Protein AF-A0A2V4D994-F1 (afdb_monomer)

Solvent-accessible surface area (backbone atoms only — not comparable to full-atom values): 7240 Å² total; per-residue (Å²): 140,81,79,88,83,81,89,81,54,72,71,53,56,54,47,52,54,50,47,54,52,49,54,68,66,62,60,75,62,66,67,57,54,55,51,56,51,48,53,54,51,48,52,50,54,57,51,47,51,56,51,51,53,55,49,46,51,53,51,30,62,77,26,66,90,42,63,58,94,87,37,52,42,43,58,54,42,52,68,50,48,53,56,50,56,50,51,54,52,51,52,51,52,55,51,56,48,52,52,52,61,60,57,68,76,67,82,76,85,86,82,76,76,78,83,76,77,88,126

Nearest PDB structures (foldseek):
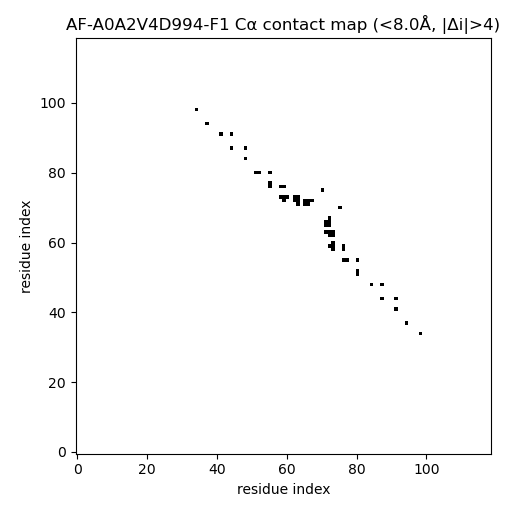  7ung-assembly1_B0  TM=5.490E-01  e=7.962E+00  Homo sapiens

pLDDT: mean 74.64, std 15.25, range [39.34, 94.5]

Structure (mmCIF, N/CA/C/O backbone):
data_AF-A0A2V4D994-F1
#
_entry.id   AF-A0A2V4D994-F1
#
loop_
_atom_site.group_PDB
_atom_site.id
_atom_site.type_symbol
_atom_site.label_atom_id
_atom_site.label_alt_id
_atom_site.label_comp_id
_atom_site.label_asym_id
_atom_site.label_entity_id
_atom_site.label_seq_id
_atom_site.pdbx_PDB_ins_code
_atom_site.Cartn_x
_atom_site.Cartn_y
_atom_site.Cartn_z
_atom_site.occupancy
_atom_site.B_iso_or_equiv
_atom_site.auth_seq_id
_atom_site.auth_comp_id
_atom_site.auth_asym_id
_atom_site.auth_atom_id
_atom_site.pdbx_PDB_model_num
ATOM 1 N N . MET A 1 1 ? 39.863 5.146 -73.174 1.00 39.34 1 MET A N 1
ATOM 2 C CA . MET A 1 1 ? 39.889 6.227 -72.157 1.00 39.34 1 MET A CA 1
ATOM 3 C C . MET A 1 1 ? 38.621 6.106 -71.332 1.00 39.34 1 MET A C 1
ATOM 5 O O . MET A 1 1 ? 37.589 5.890 -71.935 1.00 39.34 1 MET A O 1
ATOM 9 N N . SER A 1 2 ? 38.553 6.243 -70.019 1.00 45.19 2 SER A N 1
ATOM 10 C CA . SER A 1 2 ? 39.511 6.242 -68.919 1.00 45.19 2 SER A CA 1
ATOM 11 C C . SER A 1 2 ? 38.624 6.276 -67.665 1.00 45.19 2 SER A C 1
ATOM 13 O O . SER A 1 2 ? 37.721 7.102 -67.597 1.00 45.19 2 SER A O 1
ATOM 15 N N . ARG A 1 3 ? 38.913 5.385 -66.710 1.00 41.53 3 ARG A N 1
ATOM 16 C CA . ARG A 1 3 ? 38.513 5.380 -65.290 1.00 41.53 3 ARG A CA 1
ATOM 17 C C . ARG A 1 3 ? 37.029 5.250 -64.905 1.00 41.53 3 ARG A C 1
ATOM 19 O O . ARG A 1 3 ? 36.309 6.224 -64.729 1.00 41.53 3 ARG A O 1
ATOM 26 N N . ALA A 1 4 ? 36.679 4.012 -64.543 1.00 49.66 4 ALA A N 1
ATOM 27 C CA . ALA A 1 4 ? 35.768 3.719 -63.442 1.00 49.66 4 ALA A CA 1
ATOM 28 C C . ALA A 1 4 ? 36.297 4.366 -62.145 1.00 49.66 4 ALA A C 1
ATOM 30 O O . ALA A 1 4 ? 37.391 4.043 -61.679 1.00 49.66 4 ALA A O 1
ATOM 31 N N . GLY A 1 5 ? 35.540 5.312 -61.591 1.00 45.28 5 GLY A N 1
ATOM 32 C CA . GLY A 1 5 ? 35.789 5.902 -60.279 1.00 45.28 5 GLY A CA 1
ATOM 33 C C . GLY A 1 5 ? 35.023 5.121 -59.221 1.00 45.28 5 GLY A C 1
ATOM 34 O O . GLY A 1 5 ? 33.846 5.374 -59.008 1.00 45.28 5 GLY A O 1
ATOM 35 N N . HIS A 1 6 ? 35.692 4.149 -58.610 1.00 51.44 6 HIS A N 1
ATOM 36 C CA . HIS A 1 6 ? 35.217 3.331 -57.496 1.00 51.44 6 HIS A CA 1
ATOM 37 C C . HIS A 1 6 ? 35.243 4.152 -56.191 1.00 51.44 6 HIS A C 1
ATOM 39 O O . HIS A 1 6 ? 36.340 4.489 -55.739 1.00 51.44 6 HIS A O 1
ATOM 45 N N . PRO A 1 7 ? 34.107 4.484 -55.548 1.00 59.50 7 PRO A N 1
ATOM 46 C CA . PRO A 1 7 ? 34.106 5.220 -54.292 1.00 59.50 7 PRO A CA 1
ATOM 47 C C . PRO A 1 7 ? 33.765 4.278 -53.134 1.00 59.50 7 PRO A C 1
ATOM 49 O O . PRO A 1 7 ? 32.734 4.438 -52.492 1.00 59.50 7 PRO A O 1
ATOM 52 N N . THR A 1 8 ? 34.562 3.244 -52.872 1.00 57.53 8 THR A N 1
ATOM 53 C CA . THR A 1 8 ? 34.051 2.171 -52.001 1.00 57.53 8 THR A CA 1
ATOM 54 C C . THR A 1 8 ? 35.147 1.540 -51.158 1.00 57.53 8 THR A C 1
ATOM 56 O O . THR A 1 8 ? 36.036 0.868 -51.661 1.00 57.53 8 THR A O 1
ATOM 59 N N . GLY A 1 9 ? 35.097 1.806 -49.855 1.00 54.78 9 GLY A N 1
ATOM 60 C CA . GLY A 1 9 ? 35.999 1.253 -48.848 1.00 54.78 9 GLY A CA 1
ATOM 61 C C . GLY A 1 9 ? 35.825 2.001 -47.530 1.00 54.78 9 GLY A C 1
ATOM 62 O O . GLY A 1 9 ? 35.048 1.585 -46.676 1.00 54.78 9 GLY A O 1
ATOM 63 N N . GLY A 1 10 ? 36.457 3.172 -47.403 1.00 57.41 10 GLY A N 1
ATOM 64 C CA . GLY A 1 10 ? 36.418 3.975 -46.170 1.00 57.41 10 GLY A CA 1
ATOM 65 C C . GLY A 1 10 ? 35.025 4.499 -45.797 1.00 57.41 10 GLY A C 1
ATOM 66 O O . GLY A 1 10 ? 34.606 4.384 -44.649 1.00 57.41 10 GLY A O 1
ATOM 67 N N . ASN A 1 11 ? 34.260 4.996 -46.773 1.00 62.81 11 ASN A N 1
ATOM 68 C CA . ASN A 1 11 ? 32.924 5.551 -46.515 1.00 62.81 11 ASN A CA 1
ATOM 69 C C . ASN A 1 11 ? 31.873 4.474 -46.192 1.00 62.81 11 ASN A C 1
ATOM 71 O O . ASN A 1 11 ? 30.841 4.804 -45.618 1.00 62.81 11 ASN A O 1
ATOM 75 N N . CYS A 1 12 ? 32.123 3.209 -46.551 1.00 61.50 12 CYS A N 1
ATOM 76 C CA . CYS A 1 12 ? 31.227 2.090 -46.247 1.00 61.50 12 CYS A CA 1
ATOM 77 C C . CYS A 1 12 ? 31.391 1.647 -44.790 1.00 61.50 12 CYS A C 1
ATOM 79 O O . CYS A 1 12 ? 30.408 1.598 -44.063 1.00 61.50 12 CYS A O 1
ATOM 81 N N . LEU A 1 13 ? 32.638 1.462 -44.336 1.00 67.44 13 LEU A N 1
ATOM 82 C CA . LEU A 1 13 ? 32.942 1.082 -42.951 1.00 67.44 13 LEU A CA 1
ATOM 83 C C . LEU A 1 13 ? 32.513 2.155 -41.944 1.00 67.44 13 LEU A C 1
ATOM 85 O O . LEU A 1 13 ? 31.984 1.835 -40.885 1.00 67.44 13 LEU A O 1
ATOM 89 N N . VAL A 1 14 ? 32.700 3.437 -42.279 1.00 73.69 14 VAL A N 1
ATOM 90 C CA . VAL A 1 14 ? 32.229 4.551 -41.438 1.00 73.69 14 VAL A CA 1
ATOM 91 C C . VAL A 1 14 ? 30.702 4.592 -41.389 1.00 73.69 14 VAL A C 1
ATOM 93 O O . VAL A 1 14 ? 30.138 4.826 -40.324 1.00 73.69 14 VAL A O 1
ATOM 96 N N . ARG A 1 15 ? 30.019 4.325 -42.509 1.00 72.88 15 ARG A N 1
ATOM 97 C CA . ARG A 1 15 ? 28.554 4.248 -42.536 1.00 72.88 15 ARG A CA 1
ATOM 98 C C . ARG A 1 15 ? 28.035 3.062 -41.738 1.00 72.88 15 ARG A C 1
ATOM 100 O O . ARG A 1 15 ? 27.131 3.278 -40.955 1.00 72.88 15 ARG A O 1
ATOM 107 N N . GLU A 1 16 ? 28.628 1.876 -41.845 1.00 77.06 16 GLU A N 1
ATOM 108 C CA . GLU A 1 16 ? 28.262 0.719 -41.011 1.00 77.06 16 GLU A CA 1
ATOM 109 C C . GLU A 1 16 ? 28.529 0.966 -39.524 1.00 77.06 16 GLU A C 1
ATOM 111 O O . GLU A 1 16 ? 27.692 0.634 -38.694 1.00 77.06 16 GLU A O 1
ATOM 116 N N . GLN A 1 17 ? 29.652 1.599 -39.171 1.00 76.81 17 GLN A N 1
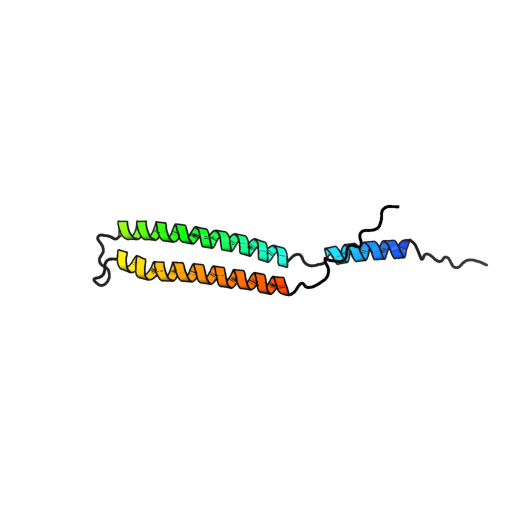ATOM 117 C CA . GLN A 1 17 ? 29.945 1.995 -37.790 1.00 76.81 17 GLN A CA 1
ATOM 118 C C . GLN A 1 17 ? 28.905 2.986 -37.253 1.00 76.81 17 GLN A C 1
ATOM 120 O O . GLN A 1 17 ? 28.457 2.844 -36.119 1.00 76.81 17 GLN A O 1
ATOM 125 N N . ILE A 1 18 ? 28.508 3.981 -38.050 1.00 79.62 18 ILE A N 1
ATOM 126 C CA . ILE A 1 18 ? 27.478 4.953 -37.664 1.00 79.62 18 ILE A CA 1
ATOM 127 C C . ILE A 1 18 ? 26.105 4.279 -37.595 1.00 79.62 18 ILE A C 1
ATOM 129 O O . ILE A 1 18 ? 25.380 4.513 -36.635 1.00 79.62 18 ILE A O 1
ATOM 133 N N . GLN A 1 19 ? 25.771 3.397 -38.538 1.00 80.00 19 GLN A N 1
ATOM 134 C CA . GLN A 1 19 ? 24.506 2.666 -38.540 1.00 80.00 19 GLN A CA 1
ATOM 135 C C . GLN A 1 19 ? 24.402 1.737 -37.332 1.00 80.00 19 GLN A C 1
ATOM 137 O O . GLN A 1 19 ? 23.398 1.773 -36.642 1.00 80.00 19 GLN A O 1
ATOM 142 N N . ALA A 1 20 ? 25.469 1.011 -36.992 1.00 74.06 20 ALA A N 1
ATOM 143 C CA . ALA A 1 20 ? 25.518 0.169 -35.800 1.00 74.06 20 ALA A CA 1
ATOM 144 C C . ALA A 1 20 ? 25.412 0.984 -34.500 1.00 74.06 20 ALA A C 1
ATOM 146 O O . ALA A 1 20 ? 24.845 0.515 -33.517 1.00 74.06 20 ALA A O 1
ATOM 147 N N . ARG A 1 21 ? 25.939 2.216 -34.476 1.00 71.94 21 ARG A N 1
ATOM 148 C CA . ARG A 1 21 ? 25.773 3.146 -33.344 1.00 71.94 21 ARG A CA 1
ATOM 149 C C . ARG A 1 21 ? 24.345 3.680 -33.253 1.00 71.94 21 ARG A C 1
ATOM 151 O O . ARG A 1 21 ? 23.851 3.836 -32.145 1.00 71.94 21 ARG A O 1
ATOM 158 N N . ILE A 1 22 ? 23.710 3.973 -34.388 1.00 73.56 22 ILE A N 1
ATOM 159 C CA . ILE A 1 22 ? 22.317 4.426 -34.452 1.00 73.56 22 ILE A CA 1
ATOM 160 C C . ILE A 1 22 ? 21.380 3.284 -34.050 1.00 73.56 22 ILE A C 1
ATOM 162 O O . ILE A 1 22 ? 20.549 3.499 -33.180 1.00 73.56 22 ILE A O 1
ATO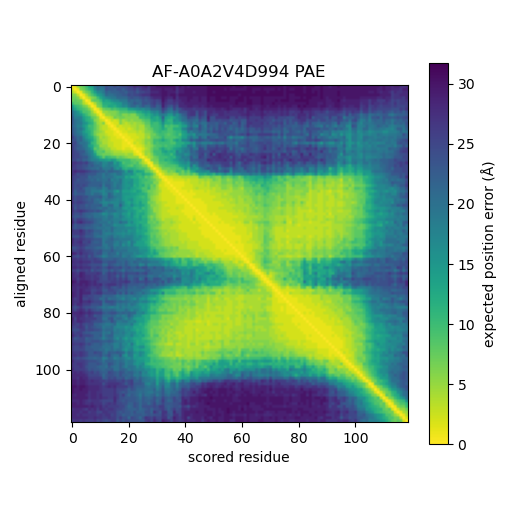M 166 N N . ASP A 1 23 ? 21.572 2.071 -34.568 1.00 72.75 23 ASP A N 1
ATOM 167 C CA . ASP A 1 23 ? 20.801 0.879 -34.187 1.00 72.75 23 ASP A CA 1
ATOM 168 C C . ASP A 1 23 ? 20.978 0.542 -32.700 1.00 72.75 23 ASP A C 1
ATOM 170 O O . ASP A 1 23 ? 20.007 0.230 -32.017 1.00 72.75 23 ASP A O 1
ATOM 174 N N . ALA A 1 24 ? 22.191 0.692 -32.154 1.00 67.12 24 ALA A N 1
ATOM 175 C CA . ALA A 1 24 ? 22.435 0.541 -30.718 1.00 67.12 24 ALA A CA 1
ATOM 176 C C . ALA A 1 24 ? 21.770 1.636 -29.859 1.00 67.12 24 ALA A C 1
ATOM 178 O O . ALA A 1 24 ? 21.561 1.416 -28.670 1.00 67.12 24 ALA A O 1
ATOM 179 N N . MET A 1 25 ? 21.444 2.801 -30.436 1.00 62.38 25 MET A N 1
ATOM 180 C CA . MET A 1 25 ? 20.684 3.877 -29.779 1.00 62.38 25 MET A CA 1
ATOM 181 C C . MET A 1 25 ? 19.173 3.804 -30.055 1.00 62.38 25 MET A C 1
ATOM 183 O O . MET A 1 25 ? 18.412 4.483 -29.376 1.00 62.38 25 MET A O 1
ATOM 187 N N . GLN A 1 26 ? 18.731 3.007 -31.035 1.00 61.91 26 GLN A N 1
ATOM 188 C CA . GLN A 1 26 ? 17.315 2.788 -31.351 1.00 61.91 26 GLN A CA 1
ATOM 189 C C . GLN A 1 26 ? 16.684 1.635 -30.565 1.00 61.91 26 GLN A C 1
ATOM 191 O O . GLN A 1 26 ? 15.492 1.376 -30.730 1.00 61.91 26 GLN A O 1
ATOM 196 N N . VAL A 1 27 ? 17.442 0.959 -29.695 1.00 62.06 27 VAL A N 1
ATOM 197 C CA . VAL A 1 27 ? 16.859 0.035 -28.716 1.00 62.06 27 VAL A CA 1
ATOM 198 C C . VAL A 1 27 ? 15.934 0.855 -27.811 1.00 62.06 27 VAL A C 1
ATOM 200 O O . VAL A 1 27 ? 16.422 1.760 -27.134 1.00 62.06 27 VAL A O 1
ATOM 203 N N . PRO A 1 28 ? 14.613 0.601 -27.823 1.00 52.16 28 PRO A N 1
ATOM 204 C CA . PRO A 1 28 ? 13.663 1.445 -27.120 1.00 52.16 28 PRO A CA 1
ATOM 205 C C . PRO A 1 28 ? 13.931 1.387 -25.618 1.00 52.16 28 PRO A C 1
ATOM 207 O O . PRO A 1 28 ? 13.851 0.325 -25.000 1.00 52.16 28 PRO A O 1
ATOM 210 N N . ASP A 1 29 ? 14.213 2.548 -25.035 1.00 59.75 29 ASP A N 1
ATOM 211 C CA . ASP A 1 29 ? 14.369 2.757 -23.591 1.00 59.75 29 ASP A CA 1
ATOM 212 C C . ASP A 1 29 ? 13.014 2.718 -22.848 1.00 59.75 29 ASP A C 1
ATOM 214 O O . ASP A 1 29 ? 12.938 2.953 -21.648 1.00 59.75 29 ASP A O 1
ATOM 218 N N . GLU A 1 30 ? 11.919 2.365 -23.536 1.00 57.19 30 GLU A N 1
ATOM 219 C CA . GLU A 1 30 ? 10.559 2.302 -22.971 1.00 57.19 30 GLU A CA 1
ATOM 220 C C . GLU A 1 30 ? 10.471 1.375 -21.747 1.00 57.19 30 GLU A C 1
ATOM 222 O O . GLU A 1 30 ? 9.621 1.541 -20.874 1.00 57.19 30 GLU A O 1
ATOM 227 N N . ARG A 1 31 ? 11.376 0.396 -21.646 1.00 59.12 31 ARG A N 1
ATOM 228 C CA . ARG A 1 31 ? 11.452 -0.511 -20.498 1.00 59.12 31 ARG A CA 1
ATOM 229 C C . ARG A 1 31 ? 12.073 0.137 -19.255 1.00 59.12 31 ARG A C 1
ATOM 231 O O . ARG A 1 31 ? 11.734 -0.278 -18.149 1.00 59.12 31 ARG A O 1
ATOM 238 N N . SER A 1 32 ? 12.929 1.147 -19.419 1.00 69.44 32 SER A N 1
ATOM 239 C CA . SER A 1 32 ? 13.477 1.951 -18.317 1.00 69.44 32 SER A CA 1
ATOM 240 C C . SER A 1 32 ? 12.411 2.862 -17.708 1.00 69.44 32 SER A C 1
ATOM 242 O O . SER A 1 32 ? 12.305 2.961 -16.484 1.00 69.44 32 SER A O 1
ATOM 244 N N . ASP A 1 33 ? 11.563 3.467 -18.544 1.00 78.19 33 ASP A N 1
ATOM 245 C CA . ASP A 1 33 ? 10.506 4.373 -18.082 1.00 78.19 33 ASP A CA 1
ATOM 246 C C . ASP A 1 33 ? 9.464 3.652 -17.213 1.00 78.19 33 ASP A C 1
ATOM 248 O O . ASP A 1 33 ? 9.071 4.148 -16.155 1.00 78.19 33 ASP A O 1
ATOM 252 N N . VAL A 1 34 ? 9.048 2.443 -17.610 1.00 78.25 34 VAL A N 1
ATOM 253 C CA . VAL A 1 34 ? 8.085 1.632 -16.840 1.00 78.25 34 VAL A CA 1
ATOM 254 C C . VAL A 1 34 ? 8.656 1.219 -15.478 1.00 78.25 34 VAL A C 1
ATOM 256 O O . VAL A 1 34 ? 7.927 1.242 -14.485 1.00 78.25 34 VAL A O 1
ATOM 259 N N . GLU A 1 35 ? 9.949 0.886 -15.405 1.00 80.50 35 GLU A N 1
ATOM 260 C CA . GLU A 1 35 ? 10.627 0.566 -14.140 1.00 80.50 35 GLU A CA 1
ATOM 261 C C . GLU A 1 35 ? 10.677 1.777 -13.206 1.00 80.50 35 GLU A C 1
ATOM 263 O O . GLU A 1 35 ? 10.291 1.670 -12.043 1.00 80.50 35 GLU A O 1
ATOM 268 N N . GLN A 1 36 ? 11.045 2.953 -13.721 1.00 80.69 36 GLN A N 1
ATOM 269 C CA . GLN A 1 36 ? 11.060 4.187 -12.930 1.00 80.69 36 GLN A CA 1
ATOM 270 C C . GLN A 1 36 ? 9.669 4.547 -12.394 1.00 80.69 36 GLN A C 1
ATOM 272 O O . GLN A 1 36 ? 9.520 4.908 -11.224 1.00 80.69 36 GLN A O 1
ATO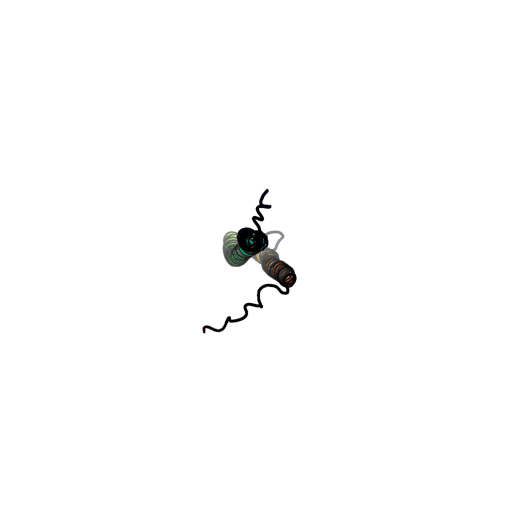M 277 N N . ILE A 1 37 ? 8.625 4.410 -13.219 1.00 86.38 37 ILE A N 1
ATOM 278 C CA . ILE A 1 37 ? 7.241 4.634 -12.783 1.00 86.38 37 ILE A CA 1
ATOM 279 C C . ILE A 1 37 ? 6.865 3.633 -11.686 1.00 86.38 37 ILE A C 1
ATOM 281 O O . ILE A 1 37 ? 6.251 4.017 -10.686 1.00 86.38 37 ILE A O 1
ATOM 285 N N . TRP A 1 38 ? 7.251 2.364 -11.833 1.00 87.56 38 TRP A N 1
ATOM 286 C CA . TRP A 1 38 ? 6.970 1.339 -10.835 1.00 87.56 38 TRP A CA 1
ATOM 287 C C . TRP A 1 38 ? 7.654 1.625 -9.494 1.00 87.56 38 TRP A C 1
ATOM 289 O O . TRP A 1 38 ? 7.020 1.482 -8.448 1.00 87.56 38 TRP A O 1
ATOM 299 N N . GLU A 1 39 ? 8.903 2.095 -9.492 1.00 85.50 39 GLU A N 1
ATOM 300 C CA . GLU A 1 39 ? 9.605 2.495 -8.267 1.00 85.50 39 GLU A CA 1
ATOM 301 C C . GLU A 1 39 ? 8.908 3.658 -7.545 1.00 85.50 39 GLU A C 1
ATOM 303 O O . GLU A 1 39 ? 8.730 3.617 -6.321 1.00 85.50 39 GLU A O 1
ATOM 308 N N . ILE A 1 40 ? 8.441 4.664 -8.292 1.00 89.19 40 ILE A N 1
ATOM 309 C CA . ILE A 1 40 ? 7.689 5.800 -7.737 1.00 89.19 40 ILE A CA 1
ATOM 310 C C . ILE A 1 40 ? 6.367 5.322 -7.129 1.00 89.19 40 ILE A C 1
ATOM 312 O O . ILE A 1 40 ? 6.042 5.680 -5.993 1.00 89.19 40 ILE A O 1
ATOM 316 N N . VAL A 1 41 ? 5.619 4.489 -7.859 1.00 89.88 41 VAL A N 1
ATOM 317 C CA . VAL A 1 41 ? 4.346 3.912 -7.405 1.00 89.88 41 VAL A CA 1
ATOM 318 C C . VAL A 1 41 ? 4.564 3.068 -6.154 1.00 89.88 41 VAL A C 1
ATOM 320 O O . VAL A 1 41 ? 3.875 3.258 -5.154 1.00 89.88 41 VAL A O 1
ATOM 323 N N . ARG A 1 42 ? 5.569 2.187 -6.159 1.00 89.62 42 ARG A N 1
ATOM 324 C CA . ARG A 1 42 ? 5.952 1.367 -5.006 1.00 89.62 42 ARG A CA 1
ATOM 325 C C . ARG A 1 42 ? 6.252 2.226 -3.783 1.00 89.62 42 ARG A C 1
ATOM 327 O O . ARG A 1 42 ? 5.745 1.929 -2.703 1.00 89.62 42 ARG A O 1
ATOM 334 N N . SER A 1 43 ? 7.049 3.281 -3.947 1.00 89.38 43 SER A N 1
ATOM 335 C CA . SER A 1 43 ? 7.390 4.208 -2.866 1.00 89.38 43 SER A CA 1
ATOM 336 C C . SER A 1 43 ? 6.136 4.875 -2.291 1.00 89.38 43 SER A C 1
ATOM 338 O O . SER A 1 43 ? 5.900 4.829 -1.081 1.00 89.38 43 SER A O 1
ATOM 340 N N . TRP A 1 44 ? 5.257 5.382 -3.159 1.00 92.31 44 TRP A N 1
ATOM 341 C CA . TRP A 1 44 ? 3.979 5.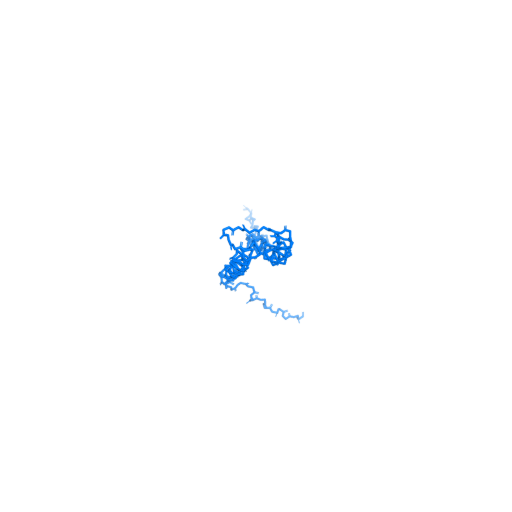970 -2.756 1.00 92.31 44 TRP A CA 1
ATOM 342 C C . TRP A 1 44 ? 3.052 4.983 -2.042 1.00 92.31 44 TRP A C 1
ATOM 344 O O . TRP A 1 44 ? 2.443 5.359 -1.041 1.00 92.31 44 TRP A O 1
ATOM 354 N N . LEU A 1 45 ? 2.970 3.725 -2.486 1.00 90.50 45 LEU A N 1
ATOM 355 C CA . LEU A 1 45 ? 2.168 2.690 -1.819 1.00 90.50 45 LEU A CA 1
ATOM 356 C C . LEU A 1 45 ? 2.702 2.332 -0.424 1.00 90.50 45 LEU A C 1
ATOM 358 O O . LEU A 1 45 ? 1.932 2.038 0.492 1.00 90.50 45 LEU A O 1
ATOM 362 N N . VAL A 1 46 ? 4.023 2.335 -0.238 1.00 90.00 46 VAL A N 1
ATOM 363 C CA . VAL A 1 46 ? 4.618 2.101 1.086 1.00 90.00 46 VAL A CA 1
ATOM 364 C C . VAL A 1 46 ? 4.316 3.277 2.015 1.00 90.00 46 VAL A C 1
ATOM 366 O O . VAL A 1 46 ? 3.930 3.064 3.165 1.00 90.00 46 VAL A O 1
ATOM 369 N N . ILE A 1 47 ? 4.420 4.511 1.521 1.00 93.25 47 ILE A N 1
ATOM 370 C CA . ILE A 1 47 ? 4.086 5.716 2.292 1.00 93.25 47 ILE A CA 1
ATOM 371 C C . ILE A 1 47 ? 2.594 5.738 2.640 1.00 93.25 47 ILE A C 1
ATOM 373 O O . ILE A 1 47 ? 2.235 5.985 3.794 1.00 93.25 47 ILE A O 1
ATOM 377 N N . SER A 1 48 ? 1.717 5.415 1.684 1.00 91.81 48 SER A N 1
ATOM 378 C CA . SER A 1 48 ? 0.268 5.389 1.908 1.00 91.81 48 SER A CA 1
ATOM 379 C C . SER A 1 48 ? -0.125 4.407 3.007 1.00 91.81 48 SER A C 1
ATOM 381 O O . SER A 1 48 ? -1.123 4.620 3.687 1.00 91.81 48 SER A O 1
ATOM 383 N N . ARG A 1 49 ? 0.672 3.356 3.233 1.00 90.06 49 ARG A N 1
ATOM 384 C CA . ARG A 1 49 ? 0.490 2.431 4.354 1.00 90.06 49 ARG A CA 1
ATOM 385 C C . ARG A 1 49 ? 0.619 3.140 5.702 1.00 90.06 49 ARG A C 1
ATOM 387 O O . ARG A 1 49 ? -0.228 2.973 6.572 1.00 90.06 49 ARG A O 1
ATOM 394 N N . VAL A 1 50 ? 1.651 3.957 5.878 1.00 92.88 50 VAL A N 1
ATOM 395 C CA . VAL A 1 50 ? 1.840 4.727 7.117 1.00 92.88 50 VAL A CA 1
ATOM 396 C C . VAL A 1 50 ? 0.711 5.743 7.280 1.00 92.88 50 VAL A C 1
ATOM 398 O O . VAL A 1 50 ? 0.124 5.842 8.354 1.00 92.88 50 VAL A O 1
ATOM 401 N N . VAL A 1 51 ? 0.340 6.427 6.195 1.00 94.50 51 VAL A N 1
ATOM 402 C CA . VAL A 1 51 ? -0.779 7.382 6.190 1.00 94.50 51 VAL A CA 1
ATOM 403 C C . VAL A 1 51 ? -2.095 6.705 6.578 1.00 94.50 51 VAL A C 1
ATOM 405 O O . VAL A 1 51 ? -2.830 7.236 7.404 1.00 94.50 51 VAL A O 1
ATOM 408 N N . ALA A 1 52 ? -2.377 5.513 6.048 1.00 90.69 52 ALA A N 1
ATOM 409 C CA . ALA A 1 52 ? -3.571 4.750 6.391 1.00 90.69 52 ALA A CA 1
ATOM 410 C C . ALA A 1 52 ? -3.614 4.385 7.884 1.00 90.69 52 ALA A C 1
ATOM 412 O O . ALA A 1 52 ? -4.674 4.488 8.491 1.00 90.69 52 ALA A O 1
ATOM 413 N N . LEU A 1 53 ? -2.481 4.021 8.502 1.00 90.06 53 LEU A N 1
ATOM 414 C CA . LEU A 1 53 ? -2.421 3.787 9.953 1.00 90.06 53 LEU A CA 1
ATOM 415 C C . LEU A 1 53 ? -2.722 5.056 10.752 1.00 90.06 53 LEU A C 1
ATOM 417 O O . LEU A 1 53 ? -3.510 5.011 11.691 1.00 90.06 53 LEU A O 1
ATOM 421 N N . VAL A 1 54 ? -2.127 6.187 10.371 1.00 93.94 54 VAL A N 1
ATOM 422 C CA . VAL A 1 54 ? -2.361 7.470 11.051 1.00 93.94 54 VAL A CA 1
ATOM 423 C C . VAL A 1 54 ? -3.828 7.880 10.938 1.00 93.94 54 VAL A C 1
ATOM 425 O O . VAL A 1 54 ? -4.446 8.231 11.939 1.00 93.94 54 VAL A O 1
ATOM 428 N N . LEU A 1 55 ? -4.413 7.767 9.743 1.00 91.25 55 LEU A N 1
ATOM 429 C CA . LEU A 1 55 ? -5.833 8.035 9.521 1.00 91.25 55 LEU A CA 1
ATOM 430 C C . LEU A 1 55 ? -6.719 7.124 10.366 1.00 91.25 55 LEU A C 1
ATOM 432 O O . LEU A 1 55 ? -7.687 7.596 10.944 1.00 91.25 55 LEU A O 1
ATOM 436 N N . MET A 1 56 ? -6.379 5.843 10.482 1.00 89.25 56 MET A N 1
ATOM 437 C CA . MET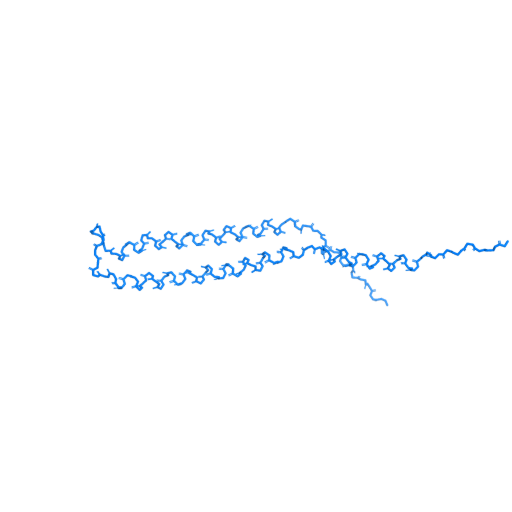 A 1 56 ? -7.137 4.897 11.299 1.00 89.25 56 MET A CA 1
ATOM 438 C C . MET A 1 56 ? -7.119 5.260 12.783 1.00 89.25 56 MET A C 1
ATOM 440 O O . MET A 1 56 ? -8.146 5.132 13.441 1.00 89.25 56 MET A O 1
ATOM 444 N N . ILE A 1 57 ? -5.990 5.748 13.303 1.00 89.69 57 ILE A N 1
ATOM 445 C CA . ILE A 1 57 ? -5.901 6.228 14.688 1.00 89.69 57 ILE A CA 1
ATOM 446 C C . ILE A 1 57 ? -6.780 7.468 14.870 1.00 89.69 57 ILE A C 1
ATOM 448 O O . ILE A 1 57 ? -7.591 7.505 15.787 1.00 89.69 57 ILE A O 1
ATOM 452 N N . ILE A 1 58 ? -6.677 8.448 13.966 1.00 90.56 58 ILE A N 1
ATOM 453 C CA . ILE A 1 58 ? -7.474 9.684 14.032 1.00 90.56 58 ILE A CA 1
ATOM 454 C C . ILE A 1 58 ? -8.972 9.377 13.942 1.00 90.56 58 ILE A C 1
ATOM 456 O O . ILE A 1 58 ? -9.761 9.917 14.713 1.00 90.56 58 ILE A O 1
ATOM 460 N N . LEU A 1 59 ? -9.369 8.507 13.012 1.00 87.12 59 LEU A N 1
ATOM 461 C CA . LEU A 1 59 ? -10.755 8.078 12.867 1.00 87.12 59 LEU A CA 1
ATOM 462 C C . LEU A 1 59 ? -11.224 7.333 14.113 1.00 87.12 59 LEU A C 1
ATOM 464 O O . LEU A 1 59 ? -12.329 7.588 14.570 1.00 87.12 59 LEU A O 1
ATOM 468 N N . SER A 1 60 ? -10.398 6.459 14.687 1.00 86.88 60 SER A N 1
ATOM 469 C CA . SER A 1 60 ? -10.737 5.754 15.924 1.00 86.88 60 SER A CA 1
ATOM 470 C C . SER A 1 60 ? -10.958 6.715 17.092 1.00 86.88 60 SER A C 1
ATOM 472 O O . SER A 1 60 ? -11.915 6.530 17.832 1.00 86.88 60 SER A O 1
ATOM 474 N N . GLU A 1 61 ? -10.113 7.737 17.231 1.00 86.56 61 GLU A N 1
ATOM 475 C CA . GLU A 1 61 ? -10.230 8.750 18.286 1.00 86.56 61 GLU A CA 1
ATOM 476 C C . GLU A 1 61 ? -11.493 9.599 18.099 1.00 86.56 61 GLU A C 1
ATOM 478 O O . GLU A 1 61 ? -12.308 9.750 19.000 1.00 86.56 61 GLU A O 1
ATOM 483 N N . PHE A 1 62 ? -11.714 10.114 16.887 1.00 83.50 62 PHE A N 1
ATOM 484 C CA . PHE A 1 62 ? -12.851 10.995 16.614 1.00 83.50 62 PHE A CA 1
ATOM 485 C C . PHE A 1 62 ? -14.202 10.271 16.688 1.00 83.50 62 PHE A C 1
ATOM 487 O O . PHE A 1 62 ? -15.252 10.899 16.822 1.00 83.50 62 PHE A O 1
ATOM 494 N N . THR A 1 63 ? -14.191 8.945 16.554 1.00 80.69 63 THR A N 1
ATOM 495 C CA . THR A 1 63 ? -15.405 8.128 16.503 1.00 80.69 63 THR A CA 1
ATOM 496 C C . THR A 1 63 ? -15.663 7.333 17.777 1.00 80.69 63 THR A C 1
ATOM 498 O O . THR A 1 63 ? -16.571 6.503 17.791 1.00 80.69 63 THR A O 1
ATOM 501 N N . GLU A 1 64 ? -14.918 7.603 18.852 1.00 72.44 64 GLU A N 1
ATOM 502 C CA . GLU A 1 64 ? -15.035 6.897 20.132 1.00 72.44 64 GLU A CA 1
ATOM 503 C C . GLU A 1 64 ? -16.472 6.916 20.684 1.00 72.44 64 GLU A C 1
ATOM 505 O O . GLU A 1 64 ? -16.977 5.898 21.158 1.00 72.44 64 GLU A O 1
ATOM 510 N N . GLU A 1 65 ? -17.172 8.040 20.535 1.00 74.56 65 GLU A N 1
ATOM 511 C CA . GLU A 1 65 ? -18.547 8.221 21.019 1.00 74.56 65 GLU A CA 1
ATOM 512 C C . GLU A 1 65 ? -19.614 7.579 20.111 1.00 74.56 65 GLU A C 1
ATOM 514 O O . GLU A 1 65 ? -20.785 7.479 20.485 1.00 74.56 65 GLU A O 1
ATOM 519 N N . TYR A 1 66 ? -19.236 7.125 18.911 1.00 77.38 66 TYR A N 1
ATOM 520 C CA . TYR A 1 66 ? -20.167 6.594 17.922 1.00 77.38 66 TYR A CA 1
ATOM 521 C C . TYR A 1 66 ? -20.192 5.058 17.954 1.00 77.38 66 TYR A C 1
ATOM 523 O O . TYR A 1 66 ? -19.176 4.367 17.859 1.00 77.38 66 TYR A O 1
ATOM 531 N N . LEU A 1 67 ? -21.401 4.502 18.047 1.00 75.44 67 LEU A N 1
ATOM 532 C CA . LEU A 1 67 ? -21.679 3.067 17.952 1.00 75.44 67 LEU A CA 1
ATOM 533 C C . LEU A 1 67 ? -22.438 2.801 16.645 1.00 75.44 67 LEU A C 1
ATOM 535 O O . LEU A 1 67 ? -23.627 3.100 16.538 1.00 75.44 67 LEU A O 1
ATOM 539 N N . LEU A 1 68 ? -21.761 2.234 15.641 1.00 72.38 68 LEU A N 1
ATOM 540 C CA . LEU A 1 68 ? -22.368 1.840 14.364 1.00 72.38 68 LEU A CA 1
ATOM 541 C C . LEU A 1 68 ? -22.741 0.351 14.397 1.00 72.38 68 LEU A C 1
ATOM 543 O O . LEU A 1 68 ? -21.895 -0.511 14.629 1.00 72.38 68 LEU A O 1
ATOM 547 N N . MET A 1 69 ? -24.015 0.029 14.138 1.00 75.81 69 MET A N 1
ATOM 548 C CA . MET A 1 69 ? -24.545 -1.352 14.177 1.00 75.81 69 MET A CA 1
ATOM 549 C C . MET A 1 69 ? -24.314 -2.080 15.521 1.00 75.81 69 MET A C 1
ATOM 551 O O . MET A 1 69 ? -24.177 -3.299 15.558 1.00 75.81 69 MET A O 1
ATOM 555 N N . GLY A 1 70 ? -24.270 -1.341 16.636 1.00 76.88 70 GLY A N 1
ATOM 556 C CA . GLY A 1 70 ? -24.034 -1.910 17.972 1.00 76.88 70 GLY A CA 1
ATOM 557 C C . GLY A 1 70 ? -22.578 -2.304 18.247 1.00 76.88 70 GLY A C 1
ATOM 558 O O . GLY A 1 70 ? -22.293 -2.895 19.285 1.00 76.88 70 GLY A O 1
ATOM 559 N N . ILE A 1 71 ? -21.660 -1.964 17.340 1.00 74.50 71 ILE A N 1
ATOM 560 C CA . ILE A 1 71 ? -20.219 -2.190 17.452 1.00 74.50 71 ILE A CA 1
ATOM 561 C C . ILE A 1 71 ? -19.521 -0.820 17.404 1.00 74.50 71 ILE A C 1
ATOM 563 O O . ILE A 1 71 ? -19.971 0.094 16.711 1.00 74.50 71 ILE A O 1
ATOM 567 N N . SER A 1 72 ? -18.433 -0.644 18.161 1.00 83.25 72 SER A N 1
ATOM 568 C CA . SER A 1 72 ? -17.669 0.612 18.137 1.00 83.25 72 SER A CA 1
ATOM 569 C C . SER A 1 72 ? -17.111 0.872 16.736 1.00 83.25 72 SER A C 1
ATOM 571 O O . SER A 1 72 ? -16.628 -0.046 16.066 1.00 83.25 72 SER A O 1
ATOM 573 N N . VAL A 1 73 ? -17.145 2.127 16.289 1.00 82.75 73 VAL A N 1
ATOM 574 C CA . VAL A 1 73 ? -16.572 2.526 14.993 1.00 82.75 73 VAL A CA 1
ATOM 575 C C . VAL A 1 73 ? -15.065 2.238 14.922 1.00 82.75 73 VAL A C 1
ATOM 577 O O . VAL A 1 73 ? -14.550 1.906 13.852 1.00 82.75 73 VAL A O 1
ATOM 580 N N . SER A 1 74 ? -14.375 2.217 16.065 1.00 83.75 74 SER A N 1
ATOM 581 C CA . SER A 1 74 ? -12.982 1.760 16.173 1.00 83.75 74 SER A CA 1
ATOM 582 C C . SER A 1 74 ? -12.787 0.316 15.681 1.00 83.75 74 SER A C 1
ATOM 584 O O . SER A 1 74 ? -11.841 0.016 14.949 1.00 83.75 74 SER A O 1
ATOM 586 N N . ALA A 1 75 ? -13.717 -0.587 16.004 1.00 85.88 75 ALA A N 1
ATOM 587 C CA . ALA A 1 75 ? -13.646 -1.980 15.576 1.00 85.88 75 ALA A CA 1
ATOM 588 C C . ALA A 1 75 ? -13.881 -2.106 14.064 1.00 85.88 75 ALA A C 1
ATOM 590 O O . ALA A 1 75 ? -13.197 -2.880 13.395 1.00 85.88 75 ALA A O 1
ATOM 591 N N . TRP A 1 76 ? -14.777 -1.290 13.503 1.00 88.25 76 TRP A N 1
ATOM 592 C CA . TRP A 1 76 ? -14.969 -1.196 12.054 1.00 88.25 76 TRP A CA 1
ATOM 593 C C . TRP A 1 76 ? -13.729 -0.685 11.328 1.00 88.25 76 TRP A C 1
ATOM 595 O O . TRP A 1 76 ? -13.395 -1.207 10.262 1.00 88.25 76 TRP A O 1
ATOM 605 N N . CYS A 1 77 ? -13.010 0.274 11.920 1.00 87.31 77 CYS A N 1
ATOM 606 C CA . CYS A 1 77 ? -11.733 0.727 11.386 1.00 87.31 77 CYS A CA 1
ATOM 607 C C . CYS A 1 77 ? -10.791 -0.470 11.244 1.00 87.31 77 CYS A C 1
ATOM 609 O O . CYS A 1 77 ? -10.333 -0.733 10.141 1.00 87.31 77 CYS A O 1
ATOM 611 N N . ILE A 1 78 ? -10.586 -1.275 12.291 1.00 87.62 78 ILE A N 1
ATOM 612 C CA . ILE A 1 78 ? -9.707 -2.461 12.244 1.00 87.62 78 ILE A CA 1
ATOM 613 C C . ILE A 1 78 ? -10.151 -3.463 11.169 1.00 87.62 78 ILE A C 1
ATOM 615 O O . ILE A 1 78 ? -9.319 -3.933 10.386 1.00 87.62 78 ILE A O 1
ATOM 619 N N . VAL A 1 79 ? -11.453 -3.758 11.109 1.00 90.69 79 VAL A N 1
ATOM 620 C CA . VAL A 1 79 ? -12.033 -4.691 10.130 1.00 90.69 79 VAL A CA 1
ATOM 621 C C . VAL A 1 79 ? -11.749 -4.252 8.696 1.00 90.69 79 VAL A C 1
ATOM 623 O O . VAL A 1 79 ? -11.534 -5.113 7.853 1.00 90.69 79 VAL A O 1
ATOM 626 N N . ILE A 1 80 ? -11.707 -2.949 8.410 1.00 90.12 80 ILE A N 1
ATOM 627 C CA . ILE A 1 80 ? -11.430 -2.417 7.066 1.00 90.12 80 ILE A CA 1
ATOM 628 C C . ILE A 1 80 ? -9.927 -2.200 6.839 1.00 90.12 80 ILE A C 1
ATOM 630 O O . ILE A 1 80 ? -9.398 -2.519 5.773 1.00 90.12 80 ILE A O 1
ATOM 634 N N . GLY A 1 81 ? -9.206 -1.693 7.835 1.00 89.56 81 GLY A N 1
ATOM 635 C CA . GLY A 1 81 ? -7.798 -1.338 7.700 1.00 89.56 81 GLY A CA 1
ATOM 636 C C . GLY A 1 81 ? -6.884 -2.545 7.542 1.00 89.56 81 GLY A C 1
ATOM 637 O O . GLY A 1 81 ? -5.935 -2.468 6.766 1.00 89.56 81 GLY A O 1
ATOM 638 N N . ILE A 1 82 ? -7.167 -3.676 8.198 1.00 91.44 82 ILE A N 1
ATOM 639 C CA . ILE A 1 82 ? -6.372 -4.900 8.007 1.00 91.44 82 ILE A CA 1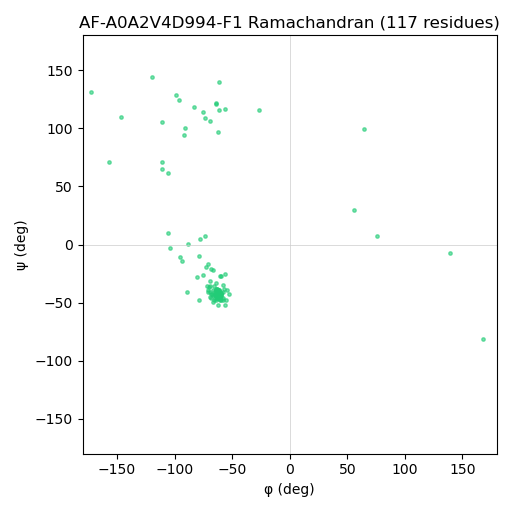
ATOM 640 C C . ILE A 1 82 ? -6.455 -5.396 6.548 1.00 91.44 82 ILE A C 1
ATOM 642 O O . ILE A 1 82 ? -5.400 -5.567 5.931 1.00 91.44 82 ILE A O 1
ATOM 646 N N . PRO A 1 83 ? -7.647 -5.577 5.943 1.00 93.00 83 PRO A N 1
ATOM 647 C CA . PRO A 1 83 ? -7.769 -5.880 4.520 1.00 93.00 83 PRO A CA 1
ATOM 648 C C . PRO A 1 83 ? -7.036 -4.890 3.618 1.00 93.00 83 PRO A C 1
ATOM 650 O O . PRO A 1 83 ? -6.342 -5.321 2.702 1.00 93.00 83 PRO A O 1
ATOM 653 N N . VAL A 1 84 ? -7.120 -3.584 3.892 1.00 91.50 84 VAL A N 1
ATOM 654 C CA . VAL A 1 84 ? -6.405 -2.555 3.115 1.00 91.50 84 VAL A CA 1
ATOM 655 C C . VAL A 1 84 ? -4.887 -2.735 3.212 1.00 91.50 84 VAL A C 1
ATOM 657 O O . VAL A 1 84 ? -4.196 -2.702 2.194 1.00 91.50 84 VAL A O 1
ATOM 660 N N . MET A 1 85 ? -4.354 -2.997 4.408 1.00 89.88 85 MET A N 1
ATOM 661 C CA . MET A 1 85 ? -2.923 -3.258 4.620 1.00 89.88 85 MET A CA 1
ATOM 662 C C . MET A 1 85 ? -2.430 -4.465 3.822 1.00 89.88 85 MET A C 1
ATOM 664 O O . MET A 1 85 ? -1.346 -4.433 3.228 1.00 89.88 85 MET A O 1
ATOM 668 N N . ILE A 1 86 ? -3.225 -5.535 3.816 1.00 92.81 86 ILE A N 1
ATOM 669 C CA . ILE A 1 86 ? -2.914 -6.762 3.083 1.00 92.81 86 ILE A CA 1
ATOM 670 C C . ILE A 1 86 ? -3.017 -6.509 1.579 1.00 92.81 86 ILE A C 1
ATOM 672 O O . ILE A 1 86 ? -2.102 -6.877 0.850 1.00 92.81 86 ILE A O 1
ATOM 676 N N . ALA A 1 87 ? -4.069 -5.832 1.116 1.00 92.69 87 ALA A N 1
ATOM 677 C CA . ALA A 1 87 ? -4.276 -5.515 -0.293 1.00 92.69 87 ALA A CA 1
ATOM 678 C C . ALA A 1 87 ? -3.113 -4.697 -0.870 1.00 92.69 87 ALA A C 1
ATOM 680 O O . ALA A 1 87 ? -2.559 -5.077 -1.898 1.00 92.69 87 ALA A O 1
ATOM 681 N N . ILE A 1 88 ? -2.676 -3.640 -0.175 1.00 89.94 88 ILE A N 1
ATOM 682 C CA . ILE A 1 88 ? -1.508 -2.834 -0.571 1.00 89.94 88 ILE A CA 1
ATOM 683 C C . ILE A 1 88 ? -0.249 -3.709 -0.637 1.00 89.94 88 ILE A C 1
ATOM 685 O O . ILE A 1 88 ? 0.511 -3.636 -1.601 1.00 89.94 88 ILE A O 1
ATOM 689 N N . SER A 1 89 ? -0.040 -4.579 0.356 1.00 90.31 89 SER A N 1
ATOM 690 C CA . SER A 1 89 ? 1.126 -5.473 0.391 1.00 90.31 89 SER A CA 1
ATOM 691 C C . SER A 1 89 ? 1.129 -6.456 -0.782 1.00 90.31 89 SER A C 1
ATOM 693 O O . SER A 1 89 ? 2.148 -6.615 -1.453 1.00 90.31 89 SER A O 1
ATOM 695 N N . VAL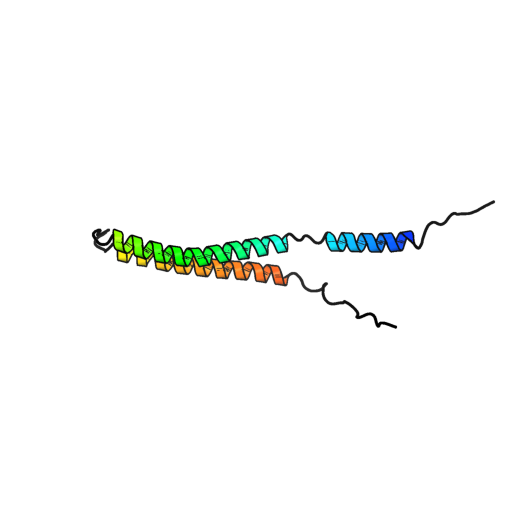 A 1 90 ? -0.014 -7.086 -1.065 1.00 92.06 90 VAL A N 1
ATOM 696 C CA . VAL A 1 90 ? -0.178 -7.997 -2.205 1.00 92.06 90 VAL A CA 1
ATOM 697 C C . VAL A 1 90 ? 0.033 -7.251 -3.517 1.00 92.06 90 VAL A C 1
ATOM 699 O O . VAL A 1 90 ? 0.733 -7.761 -4.385 1.00 92.06 90 VAL A O 1
ATOM 702 N N . PHE A 1 91 ? -0.500 -6.036 -3.650 1.00 90.06 91 PHE A N 1
ATOM 703 C CA . PHE A 1 91 ? -0.349 -5.217 -4.851 1.00 90.06 91 PHE A CA 1
ATOM 704 C C . PHE A 1 91 ? 1.121 -4.883 -5.144 1.00 90.06 91 PHE A C 1
ATOM 706 O O . PHE A 1 91 ? 1.573 -5.036 -6.279 1.00 90.06 91 PHE A O 1
ATOM 713 N N . ILE A 1 92 ? 1.896 -4.518 -4.115 1.00 88.88 92 ILE A N 1
ATOM 714 C CA . ILE A 1 92 ? 3.343 -4.287 -4.246 1.00 88.88 92 ILE A CA 1
ATOM 715 C C . ILE A 1 92 ? 4.061 -5.562 -4.708 1.00 88.88 92 ILE A C 1
ATOM 717 O O . ILE A 1 92 ? 4.904 -5.499 -5.601 1.00 88.88 92 ILE A O 1
ATOM 721 N N . ILE A 1 93 ? 3.743 -6.719 -4.117 1.00 87.19 93 ILE A N 1
ATOM 722 C CA . ILE A 1 93 ? 4.374 -7.999 -4.478 1.00 87.19 93 ILE A CA 1
ATOM 723 C C . ILE A 1 93 ? 4.032 -8.386 -5.921 1.00 87.19 93 ILE A C 1
ATOM 725 O O . ILE A 1 93 ? 4.901 -8.851 -6.658 1.00 87.19 93 ILE A O 1
ATOM 729 N N . LEU A 1 94 ? 2.775 -8.197 -6.331 1.00 86.38 94 LEU A N 1
ATOM 730 C CA . LEU A 1 94 ? 2.311 -8.577 -7.660 1.00 86.38 94 LEU A CA 1
ATOM 731 C C . LEU A 1 94 ? 3.009 -7.765 -8.750 1.00 86.38 94 LEU A C 1
ATOM 733 O O . LEU A 1 94 ? 3.455 -8.340 -9.742 1.00 86.38 94 LEU A O 1
ATOM 737 N N . GLY A 1 95 ? 3.162 -6.456 -8.555 1.00 83.88 95 GLY A N 1
ATOM 738 C CA . GLY A 1 95 ? 3.867 -5.653 -9.545 1.00 83.88 95 GLY A CA 1
ATOM 739 C C . GLY A 1 95 ? 5.395 -5.728 -9.452 1.00 83.88 95 GLY A C 1
ATOM 740 O O . GLY A 1 95 ? 6.032 -5.703 -10.498 1.00 83.88 95 GLY A O 1
ATOM 741 N N . ASP A 1 96 ? 6.004 -5.979 -8.279 1.00 84.75 96 ASP A N 1
ATOM 742 C CA . ASP A 1 96 ? 7.442 -6.333 -8.204 1.00 84.75 96 ASP A CA 1
ATOM 743 C C . ASP A 1 96 ? 7.747 -7.578 -9.045 1.00 84.75 96 ASP A C 1
ATOM 745 O O . ASP A 1 96 ? 8.766 -7.671 -9.729 1.00 84.75 96 ASP A O 1
ATOM 749 N N . ARG A 1 97 ? 6.824 -8.541 -9.026 1.00 80.31 97 ARG A N 1
ATOM 750 C CA . ARG A 1 97 ? 6.932 -9.763 -9.815 1.00 80.31 97 ARG A CA 1
ATOM 751 C C . ARG A 1 97 ? 6.716 -9.509 -11.312 1.00 80.31 97 ARG A C 1
ATOM 753 O O . ARG A 1 97 ? 7.412 -10.123 -12.115 1.00 80.31 97 ARG A O 1
ATOM 760 N N . SER A 1 98 ? 5.819 -8.590 -11.680 1.00 75.50 98 SER A N 1
ATOM 761 C CA . SER A 1 98 ? 5.606 -8.162 -13.072 1.00 75.50 98 SER A CA 1
ATOM 762 C C . SER A 1 98 ? 6.875 -7.563 -13.690 1.00 75.50 98 SER A C 1
ATOM 764 O O . SER A 1 98 ? 7.231 -7.918 -14.813 1.00 75.50 98 SER A O 1
ATOM 766 N N . GLN A 1 99 ? 7.609 -6.737 -12.937 1.00 72.12 99 GLN A N 1
ATOM 767 C CA . GLN A 1 99 ? 8.874 -6.154 -13.399 1.00 72.12 99 GLN A CA 1
ATOM 768 C C . GLN A 1 99 ? 9.978 -7.204 -13.571 1.00 72.12 99 GLN A C 1
ATOM 770 O O . GLN A 1 99 ? 10.661 -7.222 -14.593 1.00 72.12 99 GLN A O 1
ATOM 775 N N . LYS A 1 100 ? 10.116 -8.152 -12.633 1.00 66.81 100 LYS A N 1
ATOM 776 C CA . LYS A 1 100 ? 11.100 -9.247 -12.760 1.00 66.81 100 LYS A CA 1
ATOM 777 C C . LYS A 1 100 ? 10.852 -10.131 -13.981 1.00 66.81 100 LYS A C 1
ATOM 779 O O . LYS A 1 100 ? 11.803 -10.497 -14.665 1.00 66.81 100 LYS A O 1
ATOM 7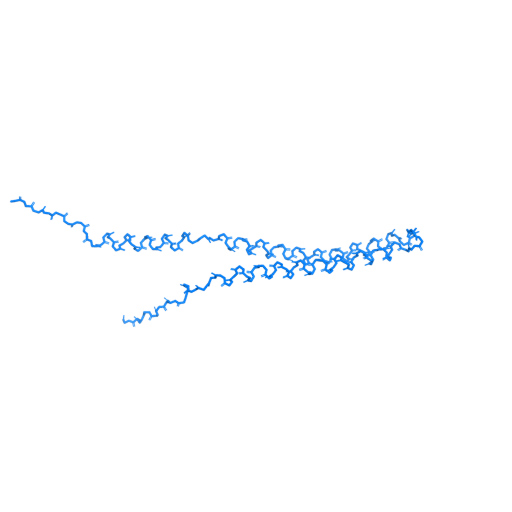84 N N . SER A 1 101 ? 9.591 -10.440 -14.284 1.00 62.38 101 SER A N 1
ATOM 785 C CA . SER A 1 101 ? 9.235 -11.201 -15.487 1.00 62.38 101 SER A CA 1
ATOM 786 C C . SER A 1 101 ? 9.452 -10.406 -16.775 1.00 62.38 101 SER A C 1
ATOM 788 O O . SER A 1 101 ? 9.825 -10.996 -17.785 1.00 62.38 101 SER A O 1
ATOM 790 N N . ALA A 1 102 ? 9.290 -9.079 -16.744 1.00 59.84 102 ALA A N 1
ATOM 791 C CA . ALA A 1 102 ? 9.736 -8.232 -17.843 1.00 59.84 102 ALA A CA 1
ATOM 792 C C . ALA A 1 102 ? 11.265 -8.285 -17.976 1.00 59.84 102 ALA A C 1
ATOM 794 O O . ALA A 1 102 ? 11.753 -8.398 -19.096 1.00 59.84 102 ALA A O 1
ATOM 795 N N . GLN A 1 103 ? 12.011 -8.286 -16.857 1.00 56.84 103 GLN A N 1
ATOM 796 C CA . GLN A 1 103 ? 13.477 -8.275 -16.829 1.00 56.84 103 GLN A CA 1
ATOM 797 C C . GLN A 1 103 ? 14.128 -9.513 -17.484 1.00 56.84 103 GLN A C 1
ATOM 799 O O . GLN A 1 103 ? 15.120 -9.389 -18.204 1.00 56.84 103 GLN A O 1
ATOM 804 N N . GLU A 1 104 ? 13.542 -10.692 -17.287 1.00 55.75 104 GLU A N 1
ATOM 805 C CA . GLU A 1 104 ? 14.093 -11.988 -17.715 1.00 55.75 104 GLU A CA 1
ATOM 806 C C . GLU A 1 104 ? 14.069 -12.216 -19.243 1.00 55.75 104 GLU A C 1
ATOM 808 O O . GLU A 1 104 ? 14.824 -13.037 -19.760 1.00 55.75 104 GLU A O 1
ATOM 813 N N . VAL A 1 105 ? 13.288 -11.435 -20.001 1.00 54.88 105 VAL A N 1
ATOM 814 C CA . VAL A 1 105 ? 13.213 -11.524 -21.477 1.00 54.88 105 VAL A CA 1
ATOM 815 C C . VAL A 1 105 ? 14.412 -10.853 -22.182 1.00 54.88 105 VAL A C 1
ATOM 817 O O . VAL A 1 105 ? 14.471 -10.817 -23.405 1.00 54.88 105 VAL A O 1
ATOM 820 N N . GLU A 1 106 ? 15.416 -10.357 -21.449 1.00 48.72 106 GLU A N 1
ATOM 821 C CA . GLU A 1 106 ? 16.662 -9.802 -22.022 1.00 48.72 106 GLU A CA 1
ATOM 822 C C . GLU A 1 106 ? 17.896 -10.693 -21.738 1.00 48.72 106 GLU A C 1
ATOM 824 O O . GLU A 1 106 ? 18.820 -10.286 -21.029 1.00 48.72 106 GLU A O 1
ATOM 829 N N . PRO A 1 107 ? 17.977 -11.932 -22.267 1.00 48.22 107 PRO A N 1
ATOM 830 C CA . PRO A 1 107 ? 19.252 -12.610 -22.365 1.00 48.22 107 PRO A CA 1
ATOM 831 C C . PRO A 1 107 ? 19.956 -12.126 -23.642 1.00 48.22 107 PRO A C 1
ATOM 833 O O . PRO A 1 107 ? 19.477 -12.373 -24.746 1.00 48.22 107 PRO A O 1
ATOM 836 N N . SER A 1 108 ? 21.133 -11.500 -23.507 1.00 53.03 108 SER A N 1
ATOM 837 C CA . SER A 1 108 ? 22.386 -11.952 -24.163 1.00 53.03 108 SER A CA 1
ATOM 838 C C . SER A 1 108 ? 23.331 -10.904 -24.771 1.00 53.03 108 SER A C 1
ATOM 840 O O . SER A 1 108 ? 24.437 -11.310 -25.120 1.00 53.03 108 SER A O 1
ATOM 842 N N . ASN A 1 109 ? 23.033 -9.601 -24.872 1.00 53.72 109 ASN A N 1
ATOM 843 C CA . ASN A 1 109 ? 23.895 -8.737 -25.715 1.00 53.72 109 ASN A CA 1
ATOM 844 C C . ASN A 1 109 ? 24.896 -7.799 -25.010 1.00 53.72 109 ASN A C 1
ATOM 846 O O . ASN A 1 109 ? 25.709 -7.160 -25.675 1.00 53.72 109 ASN A O 1
ATOM 850 N N . VAL A 1 110 ? 24.927 -7.735 -23.673 1.00 53.34 110 VAL A N 1
ATOM 851 C CA . VAL A 1 110 ? 25.825 -6.791 -22.959 1.00 53.34 110 VAL A CA 1
ATOM 852 C C . VAL A 1 110 ? 27.168 -7.412 -22.530 1.00 53.34 110 VAL A C 1
ATOM 854 O O . VAL A 1 110 ? 28.115 -6.698 -22.193 1.00 53.34 110 VAL A O 1
ATOM 857 N N . LEU A 1 111 ? 27.328 -8.735 -22.627 1.00 58.69 111 LEU A N 1
ATOM 858 C CA . LEU A 1 111 ? 28.560 -9.438 -22.244 1.00 58.69 111 LEU A CA 1
ATOM 859 C C . LEU A 1 111 ? 29.297 -10.015 -23.454 1.00 58.69 111 LEU A C 1
ATOM 861 O O . LEU A 1 111 ? 29.389 -11.223 -23.620 1.00 58.69 111 LEU A O 1
ATOM 865 N N . LYS A 1 112 ? 29.891 -9.140 -24.272 1.00 53.78 112 LYS A N 1
ATOM 866 C CA . LYS A 1 112 ? 31.103 -9.461 -25.049 1.00 53.78 112 LYS A CA 1
ATOM 867 C C . LYS A 1 112 ? 31.857 -8.183 -25.415 1.00 53.78 112 LYS A C 1
ATOM 869 O O . LYS A 1 112 ? 31.909 -7.762 -26.563 1.00 53.78 112 LYS A O 1
ATOM 874 N N . ARG A 1 113 ? 32.478 -7.552 -24.416 1.00 57.31 113 ARG A N 1
ATOM 875 C CA . ARG A 1 113 ? 33.577 -6.611 -24.669 1.00 57.31 113 ARG A CA 1
ATOM 876 C C . ARG A 1 113 ? 34.878 -7.419 -24.620 1.00 57.31 113 ARG A C 1
ATOM 878 O O . ARG A 1 113 ? 35.312 -7.736 -23.513 1.00 57.31 113 ARG A O 1
ATOM 885 N N . PRO A 1 114 ? 35.489 -7.818 -25.753 1.00 58.28 114 PRO A N 1
ATOM 886 C CA . PRO A 1 114 ? 36.858 -8.304 -25.708 1.00 58.28 114 PRO A CA 1
ATOM 887 C C . PRO A 1 114 ? 37.735 -7.138 -25.247 1.00 58.28 114 PRO A C 1
ATOM 889 O O . PRO A 1 114 ? 37.724 -6.059 -25.841 1.00 58.28 114 PRO A O 1
ATOM 892 N N . ILE A 1 115 ? 38.446 -7.348 -24.143 1.00 59.69 115 ILE A N 1
ATOM 893 C CA . ILE A 1 115 ? 39.508 -6.469 -23.665 1.00 59.69 115 ILE A CA 1
ATOM 894 C C . ILE A 1 115 ? 40.576 -6.495 -24.759 1.00 59.69 115 ILE A C 1
ATOM 896 O O . ILE A 1 115 ? 41.339 -7.450 -24.866 1.00 59.69 115 ILE A O 1
ATOM 900 N N . MET A 1 116 ? 40.556 -5.496 -25.642 1.00 57.06 116 MET A N 1
ATOM 901 C CA . MET A 1 116 ? 41.598 -5.325 -26.646 1.00 57.06 116 MET A CA 1
ATOM 902 C C . MET A 1 116 ? 42.876 -4.915 -25.914 1.00 57.06 116 MET A C 1
ATOM 904 O O . MET A 1 116 ? 42.990 -3.800 -25.403 1.00 57.06 116 MET A O 1
ATOM 908 N N . GLU A 1 117 ? 43.784 -5.884 -25.833 1.00 51.66 117 GLU A N 1
ATOM 909 C CA . GLU A 1 117 ? 45.213 -5.777 -25.562 1.00 51.66 117 GLU A CA 1
ATOM 910 C C . GLU A 1 117 ? 45.772 -4.406 -25.996 1.00 51.66 117 GLU A C 1
ATOM 912 O O . GLU A 1 117 ? 45.776 -4.071 -27.184 1.00 51.66 117 GLU A O 1
ATOM 917 N N . ARG A 1 118 ? 46.253 -3.596 -25.043 1.00 52.25 118 ARG A N 1
ATOM 918 C CA . ARG A 1 118 ? 47.113 -2.450 -25.371 1.00 52.25 118 ARG A CA 1
ATOM 919 C C . ARG A 1 118 ? 48.482 -3.003 -25.759 1.00 52.25 118 ARG A C 1
ATOM 921 O O . ARG A 1 118 ? 49.210 -3.462 -24.882 1.00 52.25 118 ARG A O 1
ATOM 928 N N . ARG A 1 119 ? 48.825 -2.925 -27.043 1.00 50.69 119 ARG A N 1
ATOM 929 C CA . ARG A 1 119 ? 50.218 -2.938 -27.499 1.00 50.69 119 ARG A CA 1
ATOM 930 C C . ARG A 1 119 ? 50.685 -1.515 -27.759 1.00 50.69 119 ARG A C 1
ATOM 932 O O . ARG A 1 119 ? 49.860 -0.726 -28.272 1.00 50.69 119 ARG A O 1
#

Radius of gyration: 29.88 Å; Cα contacts (8 Å, |Δi|>4): 29; chains: 1; bounding box: 75×24×93 Å

Sequence (119 aa):
MSRAGHPTGGNCLVREQIQARIDAMQVPDERSDVEQIWEIVRSWLVISRVVALVLMIILSEFTEEYLLMGISVSAWCIVIGIPVMIAISVFIILGDRSQKSAQEVEPSNVLKRPIMERR

Mean predicted aligned error: 15.29 Å

Secondary structure (DSSP, 8-state):
--------SHHHHHHHHHHHHHHHH-S-THHHHHHHHHHHHHHHHHHHHHHHHHHHHHHHHHTTT-EETTEEHHHHHHHHHHHHHHHHHHHHHHHHHHHHHHHTT--SSS---------

Foldseek 3Di:
DDDDDDPDDVVVVVVVVVVVVVVVVPPDCVLVVVVVVLVVVLVVLVVVLVVLVVVLVVQLVVQQVPQDPNHGVNVVSVVPSVVVNVVSVVVNVVVVVVSVVVVVVDPDDPPDDDPPDDD